Protein AF-A0A7S0M8Q0-F1 (afdb_monomer)

Secondary structure (DSSP, 8-state):
-----------HHHHHHHHHTPPPTT-S-PPPHHHHHHHHTS-HHHHHHHHTTSS-HHHHGGG--HHHHHHHHHHHHHH--S------GGG--------PPPTT-------

Sequence (111 aa):
PAKRSWK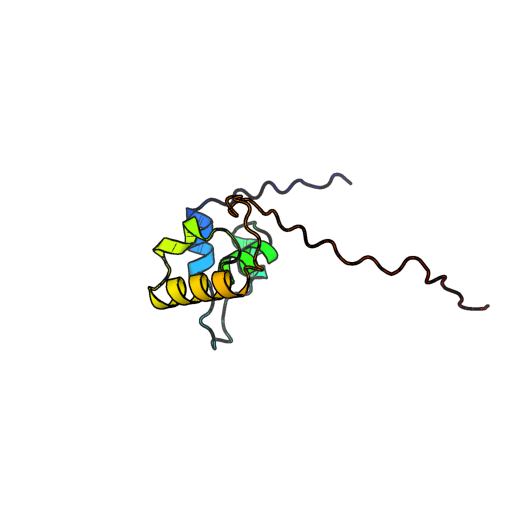ILLTAELAAEIYGQRPRPGECTGPSSLEVAARCGVNSKTIRDIWNRETWVRATRPQWSDAEAEAYREALRAKAPMSEDGEDPADAQLGHKRRGRPKGVKDTRPR

pLDDT: mean 71.11, std 15.83, range [40.97, 90.0]

Mean predicted aligned error: 14.32 Å

Organism: NCBI:txid233186

Structure (mmCIF, N/CA/C/O backbone):
data_AF-A0A7S0M8Q0-F1
#
_entry.id   AF-A0A7S0M8Q0-F1
#
loop_
_atom_site.group_PDB
_atom_site.id
_atom_site.type_symbol
_atom_site.label_atom_id
_atom_site.label_alt_id
_atom_site.label_comp_id
_atom_site.label_asym_id
_atom_site.label_entity_id
_atom_site.label_seq_id
_atom_site.pdbx_PDB_ins_code
_atom_site.Cartn_x
_atom_site.Cartn_y
_atom_site.Cartn_z
_atom_site.occupancy
_atom_site.B_iso_or_equiv
_atom_site.auth_seq_id
_atom_site.auth_comp_id
_atom_site.auth_asym_id
_atom_site.auth_atom_id
_atom_site.pdbx_PDB_model_num
ATOM 1 N N . PRO A 1 1 ? -0.531 8.820 30.508 1.00 42.03 1 PRO A N 1
ATOM 2 C CA . PRO A 1 1 ? -0.870 8.909 29.064 1.00 42.03 1 PRO A CA 1
ATOM 3 C C . PRO A 1 1 ? -1.349 7.552 28.519 1.00 42.03 1 PRO A C 1
ATOM 5 O O . PRO A 1 1 ? -0.553 6.631 28.345 1.00 42.03 1 PRO A O 1
ATOM 8 N N . ALA A 1 2 ? -2.663 7.408 28.323 1.00 46.88 2 ALA A N 1
ATOM 9 C CA . ALA A 1 2 ? -3.265 6.193 27.780 1.00 46.88 2 ALA A CA 1
ATOM 10 C C . ALA A 1 2 ? -2.882 6.033 26.301 1.00 46.88 2 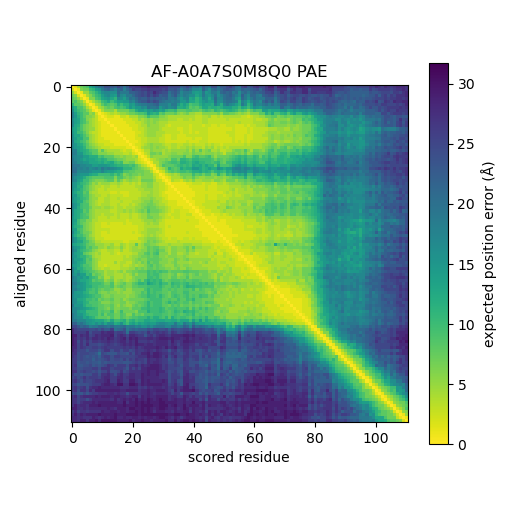ALA A C 1
ATOM 12 O O . ALA A 1 2 ? -3.039 6.958 25.502 1.00 46.88 2 ALA A O 1
ATOM 13 N N . LYS A 1 3 ? -2.355 4.861 25.938 1.00 54.03 3 LYS A N 1
ATOM 14 C CA . LYS A 1 3 ? -2.076 4.515 24.543 1.00 54.03 3 LYS A CA 1
ATOM 15 C C . LYS A 1 3 ? -3.429 4.403 23.845 1.00 54.03 3 LYS A C 1
ATOM 17 O O . LYS A 1 3 ? -4.184 3.487 24.152 1.00 54.03 3 LYS A O 1
ATOM 22 N N . ARG A 1 4 ? -3.760 5.346 22.957 1.00 53.25 4 ARG A N 1
ATOM 23 C CA . ARG A 1 4 ? -4.934 5.219 22.085 1.00 53.25 4 ARG A CA 1
ATOM 24 C C . ARG A 1 4 ? -4.720 3.943 21.275 1.00 53.25 4 ARG A C 1
ATOM 26 O O . ARG A 1 4 ? -3.832 3.905 20.427 1.00 53.25 4 ARG A O 1
ATOM 33 N N . SER A 1 5 ? -5.458 2.884 21.589 1.00 52.59 5 SER A N 1
ATOM 34 C CA . SER A 1 5 ? -5.506 1.684 20.767 1.00 52.59 5 SER A CA 1
ATOM 35 C C . SER A 1 5 ? -6.193 2.091 19.475 1.00 52.59 5 SER A C 1
ATOM 37 O O . SER A 1 5 ? -7.416 2.166 19.390 1.00 52.59 5 SER A O 1
ATOM 39 N N . TRP A 1 6 ? -5.386 2.464 18.484 1.00 54.47 6 TRP A N 1
ATOM 40 C CA . TRP A 1 6 ? -5.855 2.703 17.132 1.00 54.47 6 TRP A CA 1
ATOM 41 C C . TRP A 1 6 ? -6.333 1.354 16.605 1.00 54.47 6 TRP A C 1
ATOM 43 O O . TRP A 1 6 ? -5.570 0.592 16.018 1.00 54.47 6 TRP A O 1
ATOM 53 N N . LYS A 1 7 ? -7.592 1.015 16.891 1.00 56.66 7 LYS A N 1
ATOM 54 C CA . LYS A 1 7 ? -8.329 0.016 16.130 1.00 56.66 7 LYS A CA 1
ATOM 55 C C . LYS A 1 7 ? -8.524 0.642 14.761 1.00 56.66 7 LYS A C 1
ATOM 57 O O . LYS A 1 7 ? -9.472 1.386 14.538 1.00 56.66 7 LYS A O 1
ATOM 62 N N . ILE A 1 8 ? -7.531 0.442 13.905 1.00 65.81 8 ILE A N 1
ATOM 63 C CA . ILE A 1 8 ? -7.596 0.860 12.517 1.00 65.81 8 ILE A CA 1
ATOM 64 C C . ILE A 1 8 ? -8.737 0.045 11.909 1.00 65.81 8 ILE A C 1
ATOM 66 O O . ILE A 1 8 ? -8.641 -1.178 11.818 1.00 65.81 8 ILE A O 1
ATOM 70 N N . LEU A 1 9 ? -9.830 0.714 11.545 1.00 72.38 9 LEU A N 1
ATOM 71 C CA . LEU A 1 9 ? -10.914 0.133 10.755 1.00 72.38 9 LEU A CA 1
ATOM 72 C C . LEU A 1 9 ? -10.427 -0.001 9.308 1.00 72.38 9 LEU A C 1
ATOM 74 O O . LEU A 1 9 ? -10.852 0.730 8.422 1.00 72.38 9 LEU A O 1
ATOM 78 N N . LEU A 1 10 ? -9.462 -0.891 9.085 1.00 80.12 10 LEU A N 1
ATOM 79 C CA . LEU A 1 10 ? -8.996 -1.218 7.747 1.00 80.12 10 LEU A CA 1
ATOM 80 C C . LEU A 1 10 ? -9.915 -2.301 7.190 1.00 80.12 10 LEU A C 1
ATOM 82 O O . LEU A 1 10 ? -9.906 -3.431 7.670 1.00 80.12 10 LEU A O 1
ATOM 86 N N . THR A 1 11 ? -10.749 -1.935 6.222 1.00 87.88 11 THR A N 1
ATOM 87 C CA . THR A 1 11 ? -11.601 -2.875 5.490 1.00 87.88 11 THR A CA 1
ATOM 88 C C . THR A 1 11 ? -10.877 -3.377 4.243 1.00 87.88 11 THR A C 1
ATOM 90 O O . THR A 1 11 ? -9.925 -2.756 3.767 1.00 87.88 11 THR A O 1
ATOM 93 N N . ALA A 1 12 ? -11.331 -4.506 3.690 1.00 86.25 12 ALA A N 1
ATOM 94 C CA . ALA A 1 12 ? -10.769 -5.048 2.453 1.00 86.25 12 ALA A CA 1
ATOM 95 C C . ALA A 1 12 ? -10.878 -4.048 1.287 1.00 86.25 12 ALA A C 1
ATOM 97 O O . ALA A 1 12 ? -9.928 -3.885 0.526 1.00 86.25 12 ALA A O 1
ATOM 98 N N . GLU A 1 13 ? -12.000 -3.332 1.197 1.00 86.50 13 GLU A N 1
ATOM 99 C CA . GLU A 1 13 ? -12.219 -2.295 0.184 1.00 86.50 13 GLU A CA 1
ATOM 100 C C . GLU A 1 13 ? -11.238 -1.130 0.339 1.00 86.50 13 GLU A C 1
ATOM 102 O O . GLU A 1 13 ? -10.607 -0.721 -0.633 1.00 86.50 13 GLU A O 1
ATOM 107 N N . LEU A 1 14 ? -11.019 -0.658 1.572 1.00 86.81 14 LEU A N 1
ATOM 108 C CA . LEU A 1 14 ? -10.060 0.412 1.842 1.00 86.81 14 LEU A CA 1
ATOM 109 C C . LEU A 1 14 ? -8.622 -0.020 1.522 1.00 86.81 14 LEU A C 1
ATOM 111 O O . LEU A 1 14 ? -7.838 0.767 0.996 1.00 86.81 14 LEU A O 1
ATOM 115 N N . ALA A 1 15 ? -8.264 -1.276 1.801 1.00 88.44 15 ALA A N 1
ATOM 116 C CA . ALA A 1 15 ? -6.952 -1.810 1.444 1.00 88.44 15 ALA A CA 1
ATOM 117 C C . ALA A 1 15 ? -6.738 -1.852 -0.082 1.00 88.44 15 ALA A C 1
ATOM 119 O O . ALA A 1 15 ? -5.647 -1.521 -0.550 1.00 88.44 15 ALA A O 1
ATOM 120 N N . ALA A 1 16 ? -7.772 -2.206 -0.852 1.00 88.12 16 ALA A N 1
ATOM 121 C CA . ALA A 1 16 ? -7.737 -2.155 -2.313 1.00 88.12 16 ALA A CA 1
ATOM 122 C C . ALA A 1 16 ? -7.636 -0.707 -2.833 1.00 88.12 16 ALA A C 1
ATOM 124 O O . ALA A 1 16 ? -6.868 -0.422 -3.751 1.00 88.12 16 ALA A O 1
ATOM 125 N N . GLU A 1 17 ? -8.338 0.244 -2.215 1.00 88.38 17 GLU A N 1
ATOM 126 C CA . GLU A 1 17 ? -8.220 1.663 -2.572 1.00 88.38 17 GLU A CA 1
ATOM 127 C C . GLU A 1 17 ? -6.802 2.203 -2.312 1.00 88.38 17 GLU A C 1
ATOM 129 O O . GLU A 1 17 ? -6.206 2.851 -3.175 1.00 88.38 17 GLU A O 1
ATOM 134 N N . ILE A 1 18 ? -6.220 1.880 -1.152 1.00 90.00 18 ILE A N 1
ATOM 135 C CA . ILE A 1 18 ? -4.842 2.250 -0.798 1.00 90.00 18 ILE A CA 1
ATOM 136 C C . ILE A 1 18 ? -3.843 1.673 -1.806 1.00 90.00 18 ILE A C 1
ATOM 138 O O . ILE A 1 18 ? -2.887 2.357 -2.183 1.00 90.00 18 ILE A O 1
ATOM 142 N N . TYR A 1 19 ? -4.037 0.424 -2.239 1.00 88.00 19 TYR A N 1
ATOM 143 C CA . TYR A 1 19 ? -3.155 -0.219 -3.212 1.00 88.00 19 TYR A CA 1
ATOM 144 C C . TYR A 1 19 ? -3.197 0.487 -4.574 1.00 88.00 19 TYR A C 1
ATOM 146 O O . TYR A 1 19 ? -2.144 0.718 -5.167 1.00 88.00 19 TYR A O 1
ATOM 154 N N . GLY A 1 20 ? -4.377 0.929 -5.018 1.00 85.69 20 GLY A N 1
ATOM 155 C CA . GLY A 1 20 ? -4.539 1.707 -6.250 1.00 85.69 20 GLY A CA 1
ATOM 156 C C . GLY A 1 20 ? -3.864 3.086 -6.227 1.00 85.69 20 GLY A C 1
ATOM 157 O O . GLY A 1 20 ? -3.486 3.597 -7.277 1.00 85.69 20 GLY A O 1
ATOM 158 N N . GLN A 1 21 ? -3.650 3.672 -5.045 1.00 85.44 21 GLN A N 1
ATOM 159 C CA . GLN A 1 21 ? -2.925 4.942 -4.883 1.00 85.44 21 GLN A CA 1
ATOM 160 C C . GLN A 1 21 ? -1.394 4.778 -4.918 1.00 85.44 21 GLN A C 1
ATOM 162 O O . GLN A 1 21 ? -0.668 5.762 -4.754 1.00 85.44 21 GLN A O 1
ATOM 167 N N . ARG A 1 22 ? -0.878 3.551 -5.096 1.00 83.88 22 ARG A N 1
ATOM 168 C CA . ARG A 1 22 ? 0.565 3.299 -5.156 1.00 83.88 22 ARG A CA 1
ATOM 169 C C . ARG A 1 22 ? 1.163 3.988 -6.390 1.00 83.88 22 ARG A C 1
ATOM 171 O O . ARG A 1 22 ? 0.707 3.717 -7.502 1.00 83.88 22 ARG A O 1
ATOM 178 N N . PRO A 1 23 ? 2.222 4.804 -6.238 1.00 81.69 23 PRO A N 1
ATOM 179 C CA . PRO A 1 23 ? 2.943 5.313 -7.397 1.00 81.69 23 PRO A CA 1
ATOM 180 C C . PRO A 1 23 ? 3.538 4.180 -8.222 1.00 81.69 23 PRO A C 1
ATOM 182 O O . PRO A 1 23 ? 3.963 3.147 -7.683 1.00 81.69 23 PRO A O 1
ATOM 185 N N . ARG A 1 24 ? 3.597 4.371 -9.540 1.00 76.69 24 ARG A N 1
ATOM 186 C CA . ARG A 1 24 ? 4.249 3.389 -10.403 1.00 76.69 24 ARG A CA 1
ATOM 187 C C . ARG A 1 24 ? 5.751 3.364 -10.102 1.00 76.69 24 ARG A C 1
ATOM 189 O O . ARG A 1 24 ? 6.341 4.407 -9.811 1.00 76.69 24 ARG A O 1
ATOM 196 N N . PRO A 1 25 ? 6.396 2.186 -10.144 1.00 67.00 25 PRO A N 1
ATOM 197 C CA . PRO A 1 25 ? 7.839 2.105 -9.963 1.00 67.00 25 PRO A CA 1
ATOM 198 C C . PRO A 1 25 ? 8.534 2.950 -11.042 1.00 67.00 25 PRO A C 1
ATOM 200 O O . PRO A 1 25 ? 8.358 2.699 -12.230 1.00 67.00 25 PRO A O 1
ATOM 203 N N . GLY A 1 26 ? 9.285 3.971 -10.616 1.00 66.75 26 GLY A N 1
ATOM 204 C CA . GLY A 1 26 ? 9.936 4.952 -11.497 1.00 66.75 26 GLY A CA 1
ATOM 205 C C . GLY A 1 26 ? 9.288 6.341 -11.504 1.00 66.75 26 GLY A C 1
ATOM 206 O O . GLY A 1 26 ? 9.870 7.278 -12.042 1.00 66.75 26 GLY A O 1
ATOM 207 N N . GLU A 1 27 ? 8.126 6.504 -10.872 1.00 69.75 27 GLU A N 1
ATOM 208 C CA . GLU A 1 27 ? 7.434 7.786 -10.775 1.00 69.75 27 GLU A CA 1
ATOM 209 C C . GLU A 1 27 ? 7.811 8.491 -9.461 1.00 69.75 27 GLU A C 1
ATOM 211 O O . GLU A 1 27 ? 7.439 8.064 -8.368 1.00 69.75 27 GLU A O 1
ATOM 216 N N . CYS A 1 28 ? 8.584 9.579 -9.549 1.00 61.72 28 CYS A N 1
ATOM 217 C CA . CYS A 1 28 ? 8.995 10.366 -8.377 1.00 61.72 28 CYS A CA 1
ATOM 218 C C . CYS A 1 28 ? 7.863 11.243 -7.807 1.00 61.72 28 CYS A C 1
ATOM 220 O O . CYS A 1 28 ? 8.016 11.821 -6.733 1.00 61.72 28 CYS A O 1
ATOM 222 N N . THR A 1 29 ? 6.735 11.348 -8.513 1.00 67.94 29 THR A N 1
ATOM 223 C CA . THR A 1 29 ? 5.612 12.248 -8.200 1.00 67.94 29 THR A CA 1
ATOM 224 C C . THR A 1 29 ? 4.391 11.447 -7.743 1.00 67.94 29 THR A C 1
ATOM 226 O O . THR A 1 29 ? 3.297 11.565 -8.282 1.00 67.94 29 THR A O 1
ATOM 229 N N . GLY A 1 30 ? 4.599 10.574 -6.760 1.00 70.00 30 GLY A N 1
ATOM 230 C CA . GLY A 1 30 ? 3.539 9.815 -6.102 1.00 70.00 30 GLY A CA 1
ATOM 231 C C . GLY A 1 30 ? 3.052 10.464 -4.810 1.00 70.00 30 GLY A C 1
ATOM 232 O O . GLY A 1 30 ? 3.844 11.145 -4.154 1.00 70.00 30 GLY A O 1
ATOM 233 N N . PRO A 1 31 ? 1.805 10.201 -4.377 1.00 75.12 31 PRO A N 1
ATOM 234 C CA . PRO A 1 31 ? 1.382 10.566 -3.031 1.00 75.12 31 PRO A CA 1
ATOM 235 C C . PRO A 1 31 ? 2.273 9.856 -2.006 1.00 75.12 31 PRO A C 1
ATOM 237 O O . PRO A 1 31 ? 2.548 8.655 -2.109 1.00 75.12 31 PRO A O 1
ATOM 240 N N . SER A 1 32 ? 2.748 10.591 -1.001 1.00 83.06 32 SER A N 1
ATOM 241 C CA . SER A 1 32 ? 3.586 9.992 0.035 1.00 83.06 32 SER A CA 1
ATOM 242 C C . SER A 1 32 ? 2.771 9.017 0.884 1.00 83.06 32 SER A C 1
ATOM 244 O O . SER A 1 32 ? 1.623 9.285 1.235 1.00 83.06 32 SER A O 1
ATOM 246 N N . SER A 1 33 ? 3.393 7.920 1.330 1.00 82.25 33 SER A N 1
ATOM 247 C CA . SER A 1 33 ? 2.784 6.996 2.306 1.00 82.25 33 SER A CA 1
ATOM 248 C C . SER A 1 33 ? 2.242 7.699 3.564 1.00 82.25 33 SER A C 1
ATOM 250 O O . SER A 1 33 ? 1.328 7.186 4.202 1.00 82.25 33 SER A O 1
ATOM 252 N N . LEU A 1 34 ? 2.785 8.872 3.922 1.00 84.38 34 LEU A N 1
ATOM 253 C CA . LEU A 1 34 ? 2.289 9.703 5.024 1.00 84.38 34 LEU A CA 1
ATOM 254 C C . LEU A 1 34 ? 0.999 10.453 4.672 1.00 84.38 34 LEU A C 1
ATOM 256 O O . LEU A 1 34 ? 0.115 10.559 5.517 1.00 84.38 34 LEU A O 1
ATOM 260 N N . GLU A 1 35 ? 0.874 10.948 3.443 1.00 85.25 35 GLU A N 1
ATOM 261 C CA . GLU A 1 35 ? -0.337 11.635 2.988 1.00 85.25 35 GLU A CA 1
ATOM 262 C C . GLU A 1 35 ? -1.504 10.662 2.865 1.00 85.25 35 GLU A C 1
ATOM 264 O O . GLU A 1 35 ? -2.594 10.947 3.357 1.00 85.25 35 GLU A O 1
ATOM 269 N N . VAL A 1 36 ? -1.268 9.488 2.273 1.00 86.56 36 VAL A N 1
ATOM 270 C CA . VAL A 1 36 ? -2.298 8.443 2.161 1.00 86.56 36 VAL A CA 1
ATOM 271 C C . VAL A 1 36 ? -2.712 7.953 3.552 1.00 86.56 36 VAL A C 1
ATOM 273 O O . VAL A 1 36 ? -3.899 7.821 3.838 1.00 86.56 36 VAL A O 1
ATOM 276 N N . ALA A 1 37 ? -1.750 7.778 4.462 1.00 86.38 37 ALA A N 1
ATOM 277 C CA . ALA A 1 37 ? -2.023 7.430 5.855 1.00 86.38 37 ALA A CA 1
ATOM 278 C C . ALA A 1 37 ? -2.920 8.459 6.559 1.00 86.38 37 ALA A C 1
ATOM 280 O O . ALA A 1 37 ? -3.876 8.076 7.231 1.00 86.38 37 ALA A O 1
ATOM 281 N N . ALA A 1 38 ? -2.647 9.754 6.376 1.00 84.62 38 ALA A N 1
ATOM 282 C CA . ALA A 1 38 ? -3.454 10.822 6.958 1.00 84.62 38 ALA A CA 1
ATOM 283 C C . ALA A 1 38 ? -4.884 10.848 6.394 1.00 84.62 38 ALA A C 1
ATOM 285 O O . ALA A 1 38 ? -5.827 11.066 7.152 1.00 84.62 38 ALA A O 1
ATOM 286 N N . ARG A 1 39 ? -5.053 10.584 5.091 1.00 85.06 39 ARG A N 1
ATOM 287 C CA . ARG A 1 39 ? -6.369 10.540 4.428 1.00 85.06 39 ARG A CA 1
ATOM 288 C C . ARG A 1 39 ? -7.210 9.352 4.883 1.00 85.06 39 ARG A C 1
ATOM 290 O O . ARG A 1 39 ? -8.381 9.519 5.200 1.00 85.06 39 ARG A O 1
ATOM 297 N N . CYS A 1 40 ? -6.607 8.169 4.944 1.00 82.06 40 CYS A N 1
ATOM 298 C CA . CYS A 1 40 ? -7.307 6.937 5.301 1.00 82.06 40 CYS A CA 1
ATOM 299 C C . CYS A 1 40 ? -7.378 6.706 6.824 1.00 82.06 40 CYS A C 1
ATOM 301 O O . CYS A 1 40 ? -8.020 5.759 7.269 1.00 82.06 40 CYS A O 1
ATOM 303 N N . GLY A 1 41 ? -6.695 7.522 7.636 1.00 83.19 41 GLY A N 1
ATOM 304 C CA . GLY A 1 41 ? -6.620 7.343 9.092 1.00 83.19 41 GLY A CA 1
ATOM 305 C C . GLY A 1 41 ? -5.866 6.077 9.518 1.00 83.19 41 GLY A C 1
ATOM 306 O O . GLY A 1 41 ? -6.088 5.551 10.610 1.00 83.19 41 GLY A O 1
ATOM 307 N N . VAL A 1 42 ? -4.985 5.567 8.657 1.00 83.69 42 VAL A N 1
ATOM 308 C CA . VAL A 1 42 ? -4.206 4.344 8.888 1.00 83.69 42 VAL A CA 1
ATOM 309 C C . VAL A 1 42 ? -2.743 4.684 9.165 1.00 83.69 42 VAL A C 1
ATOM 311 O O . VAL A 1 42 ? -2.293 5.807 8.964 1.00 83.69 42 VAL A O 1
ATOM 314 N N . ASN A 1 43 ? -1.958 3.715 9.633 1.00 85.44 43 ASN A N 1
ATOM 315 C CA . ASN A 1 43 ? -0.529 3.932 9.839 1.00 85.44 43 ASN A CA 1
ATOM 316 C C . ASN A 1 43 ? 0.218 3.931 8.491 1.00 85.44 43 ASN A C 1
ATOM 318 O O . ASN A 1 43 ? -0.031 3.078 7.641 1.00 85.44 43 ASN A O 1
ATOM 322 N N . SER A 1 44 ? 1.198 4.818 8.314 1.00 85.88 44 SER A N 1
ATOM 323 C CA . SER A 1 44 ? 2.056 4.849 7.119 1.00 85.88 44 SER A CA 1
ATOM 324 C C . SER A 1 44 ? 2.839 3.553 6.920 1.00 85.88 44 SER A C 1
ATOM 326 O O . SER A 1 44 ? 3.111 3.167 5.784 1.00 85.88 44 SER A O 1
ATOM 328 N N . LYS A 1 45 ? 3.140 2.827 8.005 1.00 85.50 45 LYS A N 1
ATOM 329 C CA . LYS A 1 45 ? 3.665 1.461 7.908 1.00 85.50 45 LYS A CA 1
ATOM 330 C C . LYS A 1 45 ? 2.673 0.523 7.215 1.00 85.50 45 LYS A C 1
ATOM 332 O O . LYS A 1 45 ? 3.070 -0.186 6.304 1.00 85.50 45 LYS A O 1
ATOM 337 N N . THR A 1 46 ? 1.400 0.566 7.594 1.00 87.25 46 THR A N 1
ATOM 338 C CA . THR A 1 46 ? 0.351 -0.256 6.981 1.00 87.25 46 THR A CA 1
ATOM 339 C C . THR A 1 46 ? 0.191 0.058 5.496 1.00 87.25 46 THR A C 1
ATOM 341 O O . THR A 1 46 ? 0.103 -0.870 4.702 1.00 87.25 46 THR A O 1
ATOM 344 N N . ILE A 1 47 ? 0.253 1.337 5.100 1.00 88.31 47 ILE A N 1
ATOM 345 C CA . ILE A 1 47 ? 0.271 1.731 3.679 1.00 88.31 47 ILE A CA 1
ATOM 346 C C . ILE A 1 47 ? 1.422 1.041 2.936 1.00 88.31 47 ILE A C 1
ATOM 348 O O . ILE A 1 47 ? 1.207 0.426 1.895 1.00 88.31 47 ILE A O 1
ATOM 352 N N . ARG A 1 48 ? 2.642 1.100 3.486 1.00 87.44 48 ARG A N 1
ATOM 353 C CA . ARG A 1 48 ? 3.817 0.452 2.879 1.00 87.44 48 ARG A CA 1
ATOM 354 C C . ARG A 1 48 ? 3.674 -1.063 2.820 1.00 87.44 48 ARG A C 1
ATOM 356 O O . ARG A 1 48 ? 4.000 -1.645 1.795 1.00 87.44 48 ARG A O 1
ATOM 363 N N . ASP A 1 49 ? 3.176 -1.685 3.883 1.00 86.62 49 ASP A N 1
ATOM 364 C CA . ASP A 1 49 ? 2.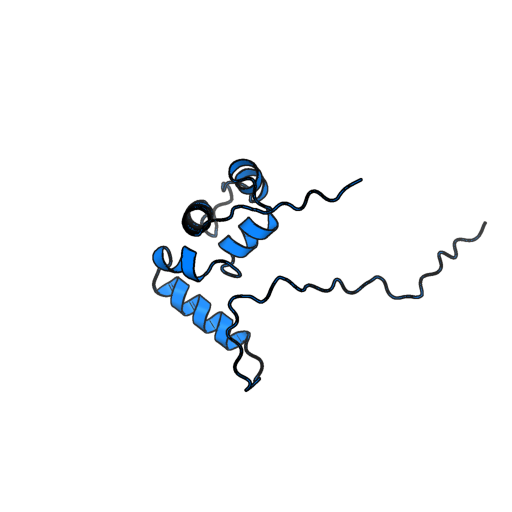979 -3.134 3.942 1.00 86.62 49 ASP A CA 1
ATOM 365 C C . ASP A 1 49 ? 1.929 -3.584 2.901 1.00 86.62 49 ASP A C 1
ATOM 367 O O . ASP A 1 49 ? 2.096 -4.632 2.280 1.00 86.62 49 ASP A O 1
ATOM 371 N N . ILE A 1 50 ? 0.883 -2.784 2.650 1.00 88.62 50 ILE A N 1
ATOM 372 C CA . ILE A 1 50 ? -0.090 -3.009 1.563 1.00 88.62 50 ILE A CA 1
ATOM 373 C C . ILE A 1 50 ? 0.586 -2.854 0.193 1.00 88.62 50 ILE A C 1
ATOM 375 O O . ILE A 1 50 ? 0.483 -3.745 -0.650 1.00 88.62 50 ILE A O 1
ATOM 379 N N . TRP A 1 51 ? 1.318 -1.759 -0.040 1.00 88.00 51 TRP A N 1
ATOM 380 C CA . TRP A 1 51 ? 2.006 -1.499 -1.314 1.00 88.00 51 TRP A CA 1
ATOM 381 C C . TRP A 1 51 ? 3.063 -2.548 -1.660 1.00 88.00 51 TRP A C 1
ATOM 383 O O . TRP A 1 51 ? 3.194 -2.926 -2.828 1.00 88.00 51 TRP A O 1
ATOM 393 N N . ASN A 1 52 ? 3.774 -3.040 -0.645 1.00 84.56 52 ASN A N 1
ATOM 394 C CA . ASN A 1 52 ? 4.762 -4.111 -0.749 1.00 84.56 52 ASN A CA 1
ATOM 395 C C . ASN A 1 52 ? 4.129 -5.505 -0.800 1.00 84.56 52 ASN A C 1
ATOM 397 O O . ASN A 1 52 ? 4.859 -6.484 -0.951 1.00 84.56 52 ASN A O 1
ATOM 401 N N . ARG A 1 53 ? 2.795 -5.608 -0.709 1.00 82.94 53 ARG A N 1
ATOM 402 C CA . ARG A 1 53 ? 2.051 -6.876 -0.720 1.00 82.94 53 ARG A CA 1
ATOM 403 C C . ARG A 1 53 ? 2.426 -7.795 0.452 1.00 82.94 53 ARG A C 1
ATOM 405 O O . ARG A 1 53 ? 2.334 -9.012 0.347 1.00 82.94 53 ARG A O 1
ATOM 412 N N . GLU A 1 54 ? 2.852 -7.226 1.576 1.00 81.19 54 GLU A N 1
ATOM 413 C CA . GLU A 1 54 ? 3.175 -7.972 2.799 1.00 81.19 54 GLU A CA 1
ATOM 414 C C . GLU A 1 54 ? 1.931 -8.263 3.644 1.00 81.19 54 GLU A C 1
ATOM 416 O O . GLU A 1 54 ? 1.893 -9.255 4.364 1.00 81.19 54 GLU A O 1
ATOM 421 N N . THR A 1 55 ? 0.901 -7.418 3.552 1.00 82.62 55 THR A N 1
ATOM 422 C CA . THR A 1 55 ? -0.373 -7.591 4.269 1.00 82.62 55 THR A CA 1
ATOM 423 C C . THR A 1 55 ? -1.556 -7.377 3.328 1.00 82.62 55 THR A C 1
ATOM 425 O O . THR A 1 55 ? -1.395 -6.832 2.237 1.00 82.62 55 THR A O 1
ATOM 428 N N . TRP A 1 56 ? -2.751 -7.830 3.729 1.00 86.75 56 TRP A N 1
ATOM 429 C CA . TRP A 1 56 ? -3.999 -7.642 2.966 1.00 86.75 56 TRP A CA 1
ATOM 430 C C . TRP A 1 56 ? -3.979 -8.199 1.536 1.00 86.75 56 TRP A C 1
ATOM 432 O O . TRP A 1 56 ? -4.768 -7.792 0.688 1.00 86.75 56 TRP A O 1
ATOM 442 N N . VAL A 1 57 ? -3.134 -9.199 1.284 1.00 82.81 57 VAL A N 1
ATOM 443 C 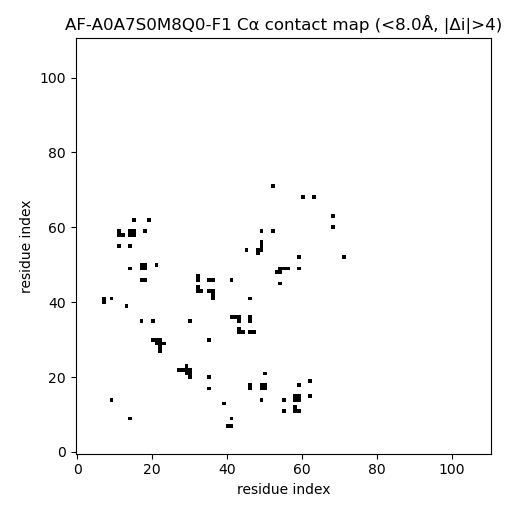CA . VAL A 1 57 ? -2.969 -9.845 -0.027 1.00 82.81 57 VAL A CA 1
ATOM 444 C C . VAL A 1 57 ? -4.294 -10.359 -0.577 1.00 82.81 57 VAL A C 1
ATOM 446 O O . VAL A 1 57 ? -4.597 -10.158 -1.743 1.00 82.81 57 VAL A O 1
ATOM 449 N N . ARG A 1 58 ? -5.146 -10.966 0.257 1.00 81.50 58 ARG A N 1
ATOM 450 C CA . ARG A 1 58 ? -6.469 -11.440 -0.186 1.00 81.50 58 ARG A CA 1
ATOM 451 C C . ARG A 1 58 ? -7.368 -10.310 -0.699 1.00 81.50 58 ARG A C 1
ATOM 453 O O . ARG A 1 58 ? -8.147 -10.553 -1.611 1.00 81.50 58 ARG A O 1
ATOM 460 N N . ALA A 1 59 ? -7.248 -9.110 -0.130 1.00 85.50 59 ALA A N 1
ATOM 461 C CA . ALA A 1 59 ? -8.036 -7.944 -0.517 1.00 85.50 59 ALA A CA 1
ATOM 462 C C . ALA A 1 59 ? -7.465 -7.230 -1.750 1.00 85.50 59 ALA A C 1
ATOM 464 O O . ALA A 1 59 ? -8.227 -6.704 -2.553 1.00 85.50 59 ALA A O 1
ATOM 465 N N . THR A 1 60 ? -6.140 -7.241 -1.927 1.00 86.31 60 THR A N 1
ATOM 466 C CA . THR A 1 60 ? -5.470 -6.595 -3.068 1.00 86.31 60 THR A CA 1
ATOM 467 C C . THR A 1 60 ? -5.293 -7.517 -4.276 1.00 86.31 60 THR A C 1
ATOM 469 O O . THR A 1 60 ? -5.178 -7.020 -5.390 1.00 86.31 60 THR A O 1
ATOM 472 N N . ARG A 1 61 ? -5.375 -8.844 -4.096 1.00 82.38 61 ARG A N 1
ATOM 473 C CA . ARG A 1 61 ? -5.376 -9.866 -5.163 1.00 82.38 61 ARG A CA 1
ATOM 474 C C . ARG A 1 61 ? -6.221 -9.528 -6.400 1.00 82.38 61 ARG A C 1
ATOM 476 O O . ARG A 1 61 ? -5.695 -9.722 -7.488 1.00 82.38 61 ARG A O 1
ATOM 483 N N . PRO A 1 62 ? -7.477 -9.048 -6.299 1.00 83.94 62 PRO A N 1
ATOM 484 C CA . PRO A 1 62 ? -8.272 -8.716 -7.486 1.00 83.94 62 PRO A CA 1
ATOM 485 C C . PRO A 1 62 ? -7.710 -7.554 -8.319 1.00 83.94 62 PRO A C 1
ATOM 487 O O . PRO A 1 62 ? -8.096 -7.405 -9.471 1.00 83.94 62 PRO A O 1
ATOM 490 N N . GLN A 1 63 ? -6.815 -6.733 -7.764 1.00 81.88 63 GLN A N 1
ATOM 491 C CA . GLN A 1 63 ? -6.152 -5.643 -8.487 1.00 81.88 63 GLN A CA 1
ATOM 492 C C . GLN A 1 63 ? -4.787 -6.041 -9.057 1.00 81.88 63 GLN A C 1
ATOM 494 O O . GLN A 1 63 ? -4.149 -5.235 -9.731 1.00 81.88 63 GLN A O 1
ATOM 499 N N . TRP A 1 64 ? -4.304 -7.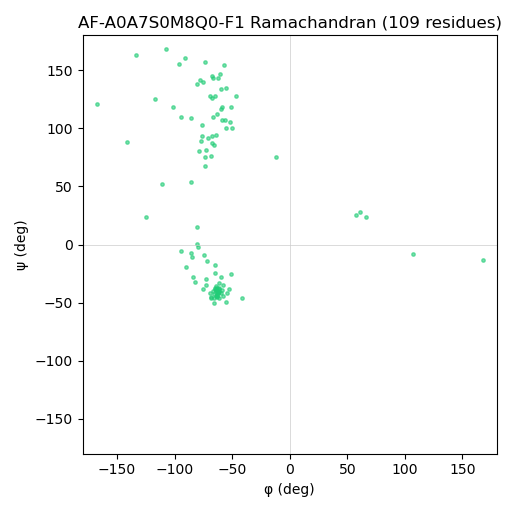248 -8.759 1.00 83.88 64 TRP A N 1
ATOM 500 C CA . TRP A 1 64 ? -3.004 -7.695 -9.237 1.00 83.88 64 TRP A CA 1
ATOM 501 C C . TRP A 1 64 ? -3.114 -8.178 -10.672 1.00 83.88 64 TRP A C 1
ATOM 503 O O . TRP A 1 64 ? -4.032 -8.913 -11.031 1.00 83.88 64 TRP A O 1
ATOM 513 N N . SER A 1 65 ? -2.125 -7.808 -11.476 1.00 81.88 65 SER A N 1
ATOM 514 C CA . SER A 1 65 ? -1.922 -8.457 -12.772 1.00 81.88 65 SER A CA 1
ATOM 515 C C . SER A 1 65 ? -1.338 -9.861 -12.576 1.00 81.88 65 SER A C 1
ATOM 517 O O . SER A 1 65 ? -0.659 -10.110 -11.575 1.00 81.88 65 SER A O 1
ATOM 519 N N . ASP A 1 66 ? -1.513 -10.763 -13.546 1.00 80.25 66 ASP A N 1
ATOM 520 C CA . ASP A 1 66 ? -0.957 -12.128 -13.485 1.00 80.25 66 ASP A CA 1
ATOM 521 C C . ASP A 1 66 ? 0.554 -12.138 -13.199 1.00 80.25 66 ASP A C 1
ATOM 523 O O . ASP A 1 66 ? 1.042 -12.924 -12.387 1.00 80.25 66 ASP A O 1
ATOM 527 N N . ALA A 1 67 ? 1.292 -11.185 -13.778 1.00 79.12 67 ALA A N 1
ATOM 528 C CA . ALA A 1 67 ? 2.719 -11.004 -13.524 1.00 79.12 67 ALA A CA 1
ATOM 529 C C . ALA A 1 67 ? 3.033 -10.637 -12.059 1.00 79.12 67 ALA A C 1
ATOM 531 O O . ALA A 1 67 ? 4.023 -11.100 -11.491 1.00 79.12 67 ALA A O 1
ATOM 532 N N . GLU A 1 68 ? 2.194 -9.818 -11.418 1.00 80.50 68 GLU A N 1
ATOM 533 C CA . GLU A 1 68 ? 2.375 -9.453 -10.010 1.00 80.50 68 GLU A CA 1
ATOM 534 C C . GLU A 1 68 ? 2.033 -10.615 -9.076 1.00 80.50 68 GLU A C 1
ATOM 536 O O . GLU A 1 68 ? 2.693 -10.775 -8.043 1.00 80.50 68 GLU A O 1
ATOM 541 N N . ALA A 1 69 ? 1.032 -11.422 -9.437 1.00 81.50 69 ALA A N 1
ATOM 542 C CA . ALA A 1 69 ? 0.667 -12.625 -8.702 1.00 81.50 69 ALA A CA 1
ATOM 543 C C . ALA A 1 69 ? 1.778 -13.679 -8.753 1.00 81.50 69 ALA A C 1
ATOM 545 O O . ALA A 1 69 ? 2.112 -14.253 -7.714 1.00 81.50 69 ALA A O 1
ATOM 546 N N . GLU A 1 70 ? 2.399 -13.885 -9.916 1.00 81.88 70 GLU A N 1
ATOM 547 C CA . GLU A 1 70 ? 3.523 -14.813 -10.055 1.00 81.88 70 GLU A CA 1
ATOM 548 C C . GLU A 1 70 ? 4.751 -14.334 -9.267 1.00 81.88 70 GLU A C 1
ATOM 550 O O . GLU A 1 70 ? 5.298 -15.086 -8.462 1.00 81.88 70 GLU A O 1
ATOM 555 N N . ALA A 1 71 ? 5.109 -13.048 -9.374 1.00 82.75 71 ALA A N 1
ATOM 556 C CA . ALA A 1 71 ? 6.215 -12.472 -8.604 1.00 82.75 71 ALA A CA 1
ATOM 557 C C . ALA A 1 71 ? 6.016 -12.615 -7.082 1.00 82.75 71 ALA A C 1
ATOM 559 O O . ALA A 1 71 ? 6.971 -12.817 -6.332 1.00 82.75 71 ALA A O 1
ATOM 560 N N . TYR A 1 72 ? 4.771 -12.526 -6.603 1.00 82.31 72 TYR A N 1
ATOM 561 C CA . TYR A 1 72 ? 4.460 -12.763 -5.193 1.00 82.31 72 TYR A CA 1
ATOM 562 C C . TYR A 1 72 ? 4.635 -14.236 -4.796 1.00 82.31 72 TYR A C 1
ATOM 564 O O . TYR A 1 72 ? 5.192 -14.523 -3.734 1.00 82.31 72 TYR A O 1
ATOM 572 N N . ARG A 1 73 ? 4.205 -15.177 -5.646 1.00 81.56 73 ARG A N 1
ATOM 573 C CA . ARG A 1 73 ? 4.408 -16.619 -5.422 1.00 81.56 73 ARG A CA 1
ATOM 574 C C . ARG A 1 73 ? 5.889 -16.980 -5.394 1.00 81.56 73 ARG A C 1
ATOM 576 O O . ARG A 1 73 ? 6.310 -17.743 -4.526 1.00 81.56 73 ARG A O 1
ATOM 583 N N . GLU A 1 74 ? 6.676 -16.409 -6.298 1.00 82.88 74 GLU A N 1
ATOM 584 C CA . GLU A 1 74 ? 8.124 -16.594 -6.337 1.00 82.88 74 GLU A CA 1
ATOM 585 C C . GLU A 1 74 ? 8.793 -16.033 -5.075 1.00 82.88 74 GLU A C 1
ATOM 587 O O . GLU A 1 74 ? 9.594 -16.719 -4.438 1.00 82.88 74 GLU A O 1
ATOM 592 N N . ALA A 1 75 ? 8.394 -14.835 -4.637 1.00 80.62 75 ALA A N 1
ATOM 593 C CA . ALA A 1 75 ? 8.890 -14.242 -3.399 1.00 80.62 75 ALA A CA 1
ATOM 594 C C . ALA A 1 75 ? 8.531 -15.076 -2.157 1.00 80.62 75 ALA A C 1
ATOM 596 O O . ALA A 1 75 ? 9.368 -15.223 -1.266 1.00 80.62 75 ALA A O 1
ATOM 597 N N . LEU A 1 76 ? 7.321 -15.645 -2.091 1.00 78.81 76 LEU A N 1
ATOM 598 C CA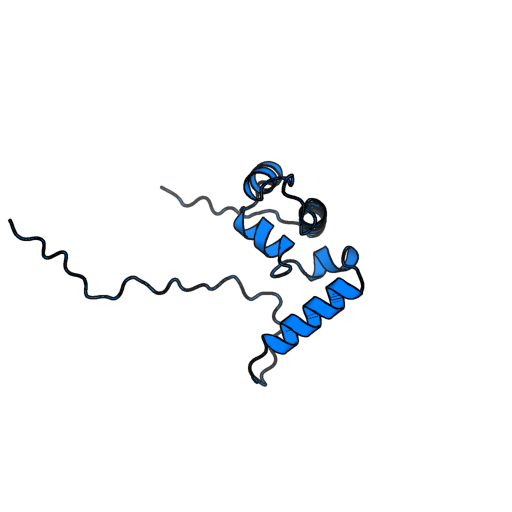 . LEU A 1 76 ? 6.934 -16.581 -1.029 1.00 78.81 76 LEU A CA 1
ATOM 599 C C . LEU A 1 76 ? 7.785 -17.851 -1.060 1.00 78.81 76 LEU A C 1
ATOM 601 O O . LEU A 1 76 ? 8.262 -18.288 -0.015 1.00 78.81 76 LEU A O 1
ATOM 605 N N . ARG A 1 77 ? 8.022 -18.409 -2.251 1.00 77.38 77 ARG A N 1
ATOM 606 C CA . ARG A 1 77 ? 8.875 -19.588 -2.431 1.00 77.38 77 ARG A CA 1
ATOM 607 C C . ARG A 1 77 ? 10.315 -19.320 -1.989 1.00 77.38 77 ARG A C 1
ATOM 609 O O . ARG A 1 77 ? 10.920 -20.185 -1.371 1.00 77.38 77 ARG A O 1
ATOM 616 N N . ALA A 1 78 ? 10.840 -18.126 -2.257 1.00 76.19 78 ALA A N 1
ATOM 617 C CA . ALA A 1 78 ? 12.168 -17.706 -1.813 1.00 76.19 78 ALA A CA 1
ATOM 618 C C . ALA A 1 78 ? 12.236 -17.413 -0.301 1.00 76.19 78 ALA A C 1
ATOM 620 O O . ALA A 1 78 ? 13.292 -17.567 0.310 1.00 76.19 78 ALA A O 1
ATOM 621 N N . LYS A 1 79 ? 11.122 -16.980 0.307 1.00 65.25 79 LYS A N 1
ATOM 622 C CA . LYS A 1 79 ? 11.012 -16.701 1.749 1.00 65.25 79 LYS A CA 1
ATOM 623 C C . LYS A 1 79 ? 10.697 -17.926 2.599 1.00 65.25 79 LYS A C 1
ATOM 625 O O . LYS A 1 79 ? 10.781 -17.793 3.814 1.00 65.25 79 LYS A O 1
ATOM 630 N N . ALA A 1 80 ? 10.333 -19.064 2.015 1.00 55.28 80 ALA A N 1
ATOM 631 C CA . ALA A 1 80 ? 10.149 -20.304 2.753 1.00 55.28 80 ALA A CA 1
ATOM 632 C C . ALA A 1 80 ? 11.525 -20.909 3.094 1.00 55.28 80 ALA A C 1
ATOM 634 O O . ALA A 1 80 ? 12.151 -21.511 2.217 1.00 55.28 80 ALA A O 1
ATOM 635 N N . PRO A 1 81 ? 12.035 -20.800 4.340 1.00 48.31 81 PRO A N 1
ATOM 636 C CA . PRO A 1 81 ? 12.908 -21.848 4.828 1.00 48.31 81 PRO A CA 1
ATOM 637 C C . PRO A 1 81 ? 12.077 -23.132 4.859 1.00 48.31 81 PRO A C 1
ATOM 639 O O . PRO A 1 81 ? 10.881 -23.104 5.137 1.00 48.31 81 PRO A O 1
ATOM 642 N N . MET A 1 82 ? 12.712 -24.249 4.538 1.00 41.78 82 MET A N 1
ATOM 643 C CA . MET A 1 82 ? 12.159 -25.579 4.741 1.00 41.78 82 MET A CA 1
ATOM 644 C C . MET A 1 82 ? 11.639 -25.695 6.190 1.00 41.78 82 MET A C 1
ATOM 646 O O . MET A 1 82 ? 12.427 -25.840 7.119 1.00 41.78 82 MET A O 1
ATOM 650 N N . SER A 1 83 ? 10.328 -25.565 6.375 1.00 43.03 83 SER A N 1
ATOM 651 C CA . SER A 1 83 ? 9.625 -25.808 7.632 1.00 43.03 83 SER A CA 1
ATOM 652 C C . SER A 1 83 ? 8.314 -26.489 7.265 1.00 43.03 83 SER A C 1
ATOM 654 O O . SER A 1 83 ? 7.312 -25.838 6.975 1.00 43.03 83 SER A O 1
ATOM 656 N N . GLU A 1 84 ? 8.368 -27.815 7.189 1.00 41.91 84 GLU A N 1
ATOM 657 C CA . GLU A 1 84 ? 7.190 -28.668 7.258 1.00 41.91 84 GLU A CA 1
ATOM 658 C C . GLU A 1 84 ? 6.577 -28.498 8.645 1.00 41.91 84 GLU A C 1
ATOM 660 O O . GLU A 1 84 ? 7.045 -29.123 9.578 1.00 41.91 84 GLU A O 1
ATOM 665 N N . ASP A 1 85 ? 5.606 -27.604 8.800 1.00 40.97 85 ASP A N 1
ATOM 666 C CA . ASP A 1 85 ? 4.521 -27.734 9.776 1.00 40.97 85 ASP A CA 1
ATOM 667 C C . ASP A 1 85 ? 3.451 -26.690 9.424 1.00 40.97 85 ASP A C 1
ATOM 669 O O . ASP A 1 85 ? 3.719 -25.495 9.276 1.00 40.97 85 ASP A O 1
ATOM 673 N N . GLY A 1 86 ? 2.239 -27.176 9.162 1.00 47.91 86 GLY A N 1
ATOM 674 C CA . GLY A 1 86 ? 1.166 -26.428 8.517 1.00 47.91 86 GLY A CA 1
ATOM 675 C C . GLY A 1 86 ? 0.471 -25.412 9.418 1.00 47.91 86 GLY A C 1
ATOM 676 O O . GLY A 1 86 ? -0.547 -25.732 10.028 1.00 47.91 86 GLY A O 1
ATOM 677 N N . GLU A 1 87 ? 0.932 -24.163 9.391 1.00 44.53 87 GLU A N 1
ATOM 678 C CA . GLU A 1 87 ? 0.145 -23.010 9.841 1.00 44.53 87 GLU A CA 1
ATOM 679 C C . GLU A 1 87 ? -0.120 -22.027 8.690 1.00 44.53 87 GLU A C 1
ATOM 681 O O . GLU A 1 87 ? 0.787 -21.560 8.000 1.00 44.53 87 GLU A O 1
ATOM 686 N N . ASP A 1 88 ? -1.406 -21.733 8.481 1.00 43.78 88 ASP A N 1
ATOM 687 C CA . ASP A 1 88 ? -1.925 -20.750 7.529 1.00 43.78 88 ASP A CA 1
ATOM 688 C C . ASP A 1 88 ? -1.368 -19.344 7.862 1.00 43.78 88 ASP A C 1
ATOM 690 O O . ASP A 1 88 ? -1.634 -18.811 8.943 1.00 43.78 88 ASP A O 1
ATOM 694 N N . PRO A 1 89 ? -0.572 -18.710 6.977 1.00 49.00 89 PRO A N 1
ATOM 695 C CA . PRO A 1 89 ? 0.219 -17.525 7.324 1.00 49.00 89 PRO A CA 1
ATOM 696 C C . PRO A 1 89 ? -0.5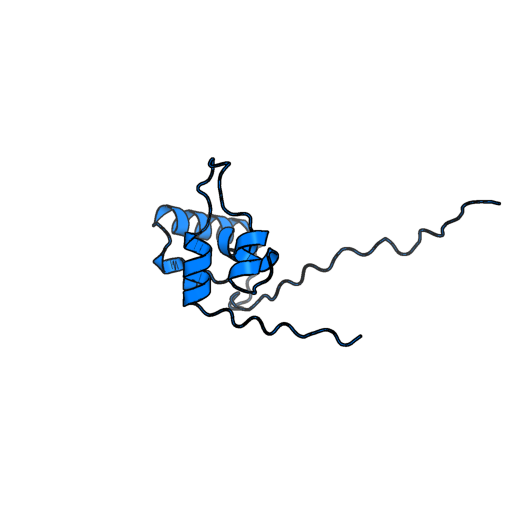77 -16.204 7.330 1.00 49.00 89 PRO A C 1
ATOM 698 O O . PRO A 1 89 ? 0.026 -15.127 7.307 1.00 49.00 89 PRO A O 1
ATOM 701 N N . ALA A 1 90 ? -1.914 -16.234 7.339 1.00 49.34 90 ALA A N 1
ATOM 702 C CA . ALA A 1 90 ? -2.734 -15.029 7.193 1.00 49.34 90 ALA A CA 1
ATOM 703 C C . ALA A 1 90 ? -2.734 -14.086 8.417 1.00 49.34 90 ALA A C 1
ATOM 705 O O . ALA A 1 90 ? -3.134 -12.932 8.264 1.00 49.34 90 ALA A O 1
ATOM 706 N N . ASP A 1 91 ? -2.257 -14.525 9.590 1.00 42.22 91 ASP A N 1
ATOM 707 C CA . ASP A 1 91 ? -2.328 -13.744 10.841 1.00 42.22 91 ASP A CA 1
ATOM 708 C C . ASP A 1 91 ? -0.966 -13.521 11.533 1.00 42.22 91 ASP A C 1
ATOM 710 O O . ASP A 1 91 ? -0.894 -13.250 12.731 1.00 42.22 91 ASP A O 1
ATOM 714 N N . ALA A 1 92 ? 0.155 -13.589 10.801 1.00 49.06 92 ALA A N 1
ATOM 715 C CA . ALA A 1 92 ? 1.479 -13.296 11.364 1.00 49.06 92 ALA A CA 1
ATOM 716 C C . ALA A 1 92 ? 1.674 -11.782 11.590 1.00 49.06 92 ALA A C 1
ATOM 718 O O . ALA A 1 92 ? 2.370 -11.064 10.868 1.00 49.06 92 ALA A O 1
ATOM 719 N N . GLN A 1 93 ? 1.019 -11.299 12.637 1.00 48.25 93 GLN A N 1
ATOM 720 C CA . GLN A 1 93 ? 1.085 -9.966 13.201 1.00 48.25 93 GLN A CA 1
ATOM 721 C C . GLN A 1 93 ? 2.549 -9.586 13.472 1.00 48.25 93 GLN A C 1
ATOM 723 O O . GLN A 1 93 ? 3.175 -10.091 14.397 1.00 48.25 93 GLN A O 1
ATOM 728 N N . LEU A 1 94 ? 3.089 -8.714 12.614 1.00 50.28 94 LEU A N 1
ATOM 729 C CA . LEU A 1 94 ? 4.380 -8.011 12.656 1.00 50.28 94 LEU A CA 1
ATOM 730 C C . LEU A 1 94 ? 5.148 -8.069 13.992 1.00 50.28 94 LEU A C 1
ATOM 732 O O . LEU A 1 94 ? 5.293 -7.079 14.713 1.00 50.28 94 LEU A O 1
ATOM 736 N N . GLY A 1 95 ? 5.757 -9.216 14.267 1.00 45.12 95 GLY A N 1
ATOM 737 C CA .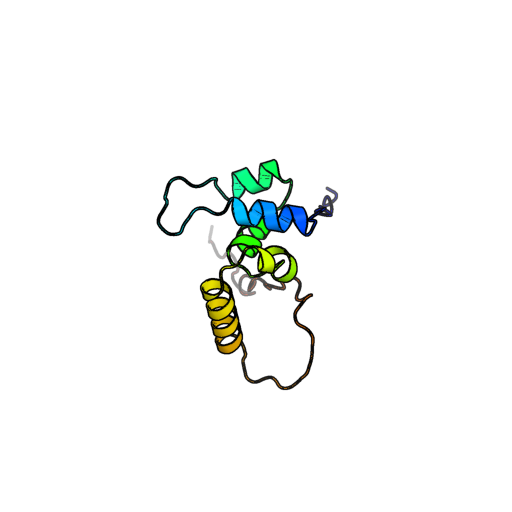 GLY A 1 95 ? 6.688 -9.427 15.364 1.00 45.12 95 GLY A CA 1
ATOM 738 C C . GLY A 1 95 ? 8.110 -9.044 14.973 1.00 45.12 95 GLY A C 1
ATOM 739 O O . GLY A 1 95 ? 9.023 -9.850 15.128 1.00 45.12 95 GLY A O 1
ATOM 740 N N . HIS A 1 96 ? 8.344 -7.828 14.469 1.00 50.94 96 HIS A N 1
ATOM 741 C CA . HIS A 1 96 ? 9.715 -7.316 14.371 1.00 50.94 96 HIS A CA 1
ATOM 742 C C . HIS A 1 96 ? 10.190 -6.960 15.783 1.00 50.94 96 HIS A C 1
ATOM 744 O O . HIS A 1 96 ? 10.145 -5.803 16.209 1.00 50.94 96 HIS A O 1
ATOM 750 N N . LYS A 1 97 ? 10.635 -7.973 16.539 1.00 52.16 97 LYS A N 1
ATOM 751 C CA . LYS A 1 97 ? 11.429 -7.775 17.753 1.00 52.16 97 LYS A CA 1
ATOM 752 C C . LYS A 1 97 ? 12.646 -6.945 17.352 1.00 52.16 97 LYS A C 1
ATOM 754 O O . LYS A 1 97 ? 13.610 -7.457 16.787 1.00 52.16 97 LYS A O 1
ATOM 759 N N . ARG A 1 98 ? 12.586 -5.638 17.626 1.00 55.06 98 ARG A N 1
ATOM 760 C CA . ARG A 1 98 ? 13.743 -4.744 17.566 1.00 55.06 98 ARG A CA 1
ATOM 761 C C . ARG A 1 98 ? 14.828 -5.420 18.396 1.00 55.06 98 ARG A C 1
ATOM 763 O O . ARG A 1 98 ? 14.617 -5.648 19.586 1.00 55.06 98 ARG A O 1
ATOM 770 N N . ARG A 1 99 ? 15.958 -5.773 17.777 1.00 50.06 99 ARG A N 1
ATOM 771 C CA . ARG A 1 99 ? 17.160 -6.161 18.520 1.00 50.06 99 ARG A CA 1
ATOM 772 C C . ARG A 1 99 ? 17.455 -4.984 19.446 1.00 50.06 99 ARG A C 1
ATOM 774 O O . ARG A 1 99 ? 17.763 -3.890 18.979 1.00 50.06 99 ARG A O 1
ATOM 781 N N . GLY A 1 100 ? 17.194 -5.167 20.737 1.00 55.62 100 GLY A N 1
ATOM 782 C CA . GLY A 1 100 ? 17.444 -4.136 21.730 1.00 55.62 100 GLY A CA 1
ATOM 783 C C . GLY A 1 100 ? 18.914 -3.731 21.695 1.00 55.62 100 GLY A C 1
ATOM 784 O O . GLY A 1 100 ? 19.776 -4.516 21.297 1.00 55.62 100 GLY A O 1
ATOM 785 N N . ARG A 1 101 ? 19.191 -2.499 22.131 1.00 57.41 101 ARG A N 1
ATOM 786 C CA . ARG A 1 101 ? 20.544 -2.041 22.466 1.00 57.41 101 ARG A CA 1
ATOM 787 C C . ARG A 1 101 ? 21.200 -3.122 23.344 1.00 57.41 101 ARG A C 1
ATOM 789 O O . ARG A 1 101 ? 20.560 -3.540 24.313 1.00 57.41 101 ARG A O 1
ATOM 796 N N . PRO A 1 102 ? 22.409 -3.613 23.022 1.00 61.41 102 PRO A N 1
ATOM 797 C CA . PRO A 1 102 ? 23.048 -4.652 23.817 1.00 61.41 102 PRO A CA 1
ATOM 798 C C . PRO A 1 102 ? 23.153 -4.198 25.276 1.00 61.41 102 PRO A C 1
ATOM 800 O O . PRO A 1 102 ? 23.497 -3.050 25.574 1.00 61.41 102 PRO A O 1
ATOM 803 N N . LYS A 1 103 ? 22.794 -5.100 26.190 1.00 50.59 103 LYS A N 1
ATOM 804 C CA . LYS A 1 103 ? 22.779 -4.862 27.634 1.00 50.59 103 LYS A CA 1
ATOM 805 C C . LYS A 1 103 ? 24.236 -4.769 28.104 1.00 50.59 103 LYS A C 1
ATOM 807 O O . LYS A 1 103 ? 24.856 -5.790 28.363 1.00 50.59 103 LYS A O 1
ATOM 812 N N . GLY A 1 104 ? 24.810 -3.563 28.130 1.00 59.62 104 GLY A N 1
ATOM 813 C CA . GLY A 1 104 ? 26.214 -3.392 28.533 1.00 59.62 104 GLY A CA 1
ATOM 814 C C . GLY A 1 104 ? 26.878 -2.037 28.277 1.00 59.62 104 GLY A C 1
ATOM 815 O O . GLY A 1 104 ? 27.925 -1.782 28.861 1.00 59.62 104 GLY A O 1
ATOM 816 N N . VAL A 1 105 ? 26.297 -1.137 27.478 1.00 53.28 105 VAL A N 1
ATOM 817 C CA . VAL A 1 105 ? 26.841 0.227 27.328 1.00 53.28 105 VAL A CA 1
ATOM 818 C C . VAL A 1 105 ? 26.478 1.072 28.550 1.00 53.28 105 VAL A C 1
ATOM 820 O O . VAL A 1 105 ? 25.424 1.702 28.597 1.00 53.28 105 VAL A O 1
ATOM 823 N N . LYS A 1 106 ? 27.349 1.023 29.562 1.00 58.50 106 LYS A N 1
ATOM 824 C CA . LYS A 1 106 ? 27.438 2.027 30.625 1.00 58.50 106 LYS A CA 1
ATOM 825 C C . LYS A 1 106 ? 27.944 3.313 29.972 1.00 58.50 106 LYS A C 1
ATOM 827 O O . LYS A 1 106 ? 28.974 3.284 29.302 1.00 58.50 106 LYS A O 1
ATOM 832 N N . ASP A 1 107 ? 27.228 4.418 30.142 1.00 63.47 107 ASP A N 1
ATOM 833 C CA . ASP A 1 107 ? 27.705 5.750 29.773 1.00 63.47 107 ASP A CA 1
ATOM 834 C C . ASP A 1 107 ? 28.864 6.144 30.708 1.00 63.47 107 ASP A C 1
ATOM 836 O O . ASP A 1 107 ? 28.710 6.908 31.654 1.00 63.47 107 ASP A O 1
ATOM 840 N N . THR A 1 108 ? 30.047 5.576 30.475 1.00 59.47 108 THR A N 1
ATOM 841 C CA . THR A 1 108 ? 31.314 6.068 31.027 1.00 59.47 108 THR A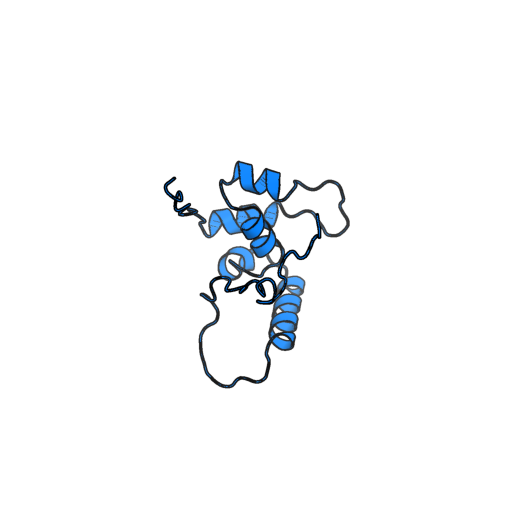 CA 1
ATOM 842 C C . THR A 1 108 ? 31.750 7.262 30.191 1.00 59.47 108 THR A C 1
ATOM 844 O O . THR A 1 108 ? 32.580 7.144 29.292 1.00 59.47 108 THR A O 1
ATOM 847 N N . ARG A 1 109 ? 31.166 8.427 30.467 1.00 53.59 109 ARG A N 1
ATOM 848 C CA . ARG A 1 109 ? 31.834 9.697 30.176 1.00 53.59 109 ARG A CA 1
ATOM 849 C C . ARG A 1 109 ? 32.400 10.233 31.494 1.00 53.59 109 ARG A C 1
ATOM 851 O O . ARG A 1 109 ? 31.622 10.418 32.428 1.00 53.59 109 ARG A O 1
ATOM 858 N N . PRO A 1 110 ? 33.728 10.397 31.620 1.00 66.81 110 PRO A N 1
ATOM 859 C CA . PRO A 1 110 ? 34.329 10.955 32.820 1.00 66.81 110 PRO A CA 1
ATOM 860 C C . PRO A 1 110 ? 34.187 12.485 32.852 1.00 66.81 110 PRO A C 1
ATOM 862 O O . PRO A 1 110 ? 34.322 13.125 31.814 1.00 66.81 110 PRO A O 1
ATOM 865 N N . ARG A 1 111 ? 33.933 12.961 34.080 1.00 55.91 111 ARG A N 1
ATOM 866 C CA . ARG A 1 111 ? 34.009 14.311 34.679 1.00 55.91 111 ARG A CA 1
ATOM 867 C C . ARG A 1 111 ? 33.603 15.522 33.845 1.00 55.91 111 ARG A C 1
ATOM 869 O O . ARG A 1 111 ? 34.409 15.970 33.006 1.00 55.91 111 ARG A O 1
#

Solvent-accessible surface area (backbone atoms only — not comparable to full-atom values): 7340 Å² total; per-residue (Å²): 135,82,80,78,78,75,77,62,88,76,45,54,68,55,50,32,54,56,43,70,58,52,51,58,94,90,52,90,86,42,74,48,50,61,58,54,14,65,73,72,66,44,53,40,64,55,49,47,33,41,65,69,58,74,41,64,48,84,45,36,51,87,78,49,50,72,69,55,52,50,53,50,52,51,52,51,60,73,66,51,69,95,65,96,69,98,69,84,76,88,71,75,72,84,76,77,76,70,82,68,80,71,95,73,82,70,87,82,73,84,132

Nearest PDB structures (foldseek):
  2ao9-assembly1_A  TM=4.415E-01  e=5.623E-01  Bacillus cereus ATCC 14579
  2ao9-assembly1_C  TM=4.441E-01  e=5.954E-01  Bacillus cereus ATCC 14579
  9fkr-assembly1_A  TM=3.715E-01  e=8.743E+00  Homo sapiens
  8gbj-assembly1_D  TM=3.551E-01  e=7.365E+00  Homo sapiens

Foldseek 3Di:
DDDPPCPQPDDLVNLLVLLVQDDDVVDPPGDQLVNSCVVSVHDSVSSVCSNVCVASVVSNVVVDDPVRVVVVVVVVVVVDDPDPDDDDCRPPPPPPPDPDDPPDDDPPDDD

Radius of gyration: 18.79 Å; Cα contacts (8 Å, |Δi|>4): 59; chains: 1; bounding box: 46×43×48 Å